Protein AF-A0A7C4H815-F1 (afdb_monomer_lite)

Sequence (99 aa):
MNENGYLRAKRILWILKDHFPIPSLSDICRDPFKVLVRTIISQSTSETNTERAFNNLLNKIHVTLKNLAKAEIKDIEDALRIAGLHRNKQLFSRSSQKL

Foldseek 3Di:
DDPVVVVVVVVVVVVCVVPPPPPPCPCCVVDVQSVVQLVVLVVQAPNVLSVQLSVQCCVQQNRDPVSVLVDDQVSNLVSSVSSVPNPDDSPPPPPDPPD

Structure (mmCIF, N/CA/C/O backbone):
data_AF-A0A7C4H815-F1
#
_entry.id   AF-A0A7C4H815-F1
#
loop_
_atom_site.group_PDB
_atom_site.id
_atom_site.type_symbol
_atom_site.label_atom_id
_atom_site.label_alt_id
_atom_site.label_comp_id
_atom_site.label_asym_id
_atom_site.label_entity_id
_atom_site.label_seq_id
_atom_site.pdbx_PDB_ins_code
_atom_site.Cartn_x
_atom_site.Cartn_y
_atom_site.Cartn_z
_atom_site.occupancy
_atom_site.B_iso_or_equiv
_atom_site.auth_seq_id
_atom_site.auth_comp_id
_atom_site.auth_asym_id
_atom_site.auth_atom_id
_atom_site.pdbx_PDB_model_num
ATOM 1 N N . MET A 1 1 ? 1.403 12.221 -33.724 1.00 60.66 1 MET A N 1
ATOM 2 C CA . MET A 1 1 ? 2.466 11.337 -33.187 1.00 60.66 1 MET A CA 1
ATOM 3 C 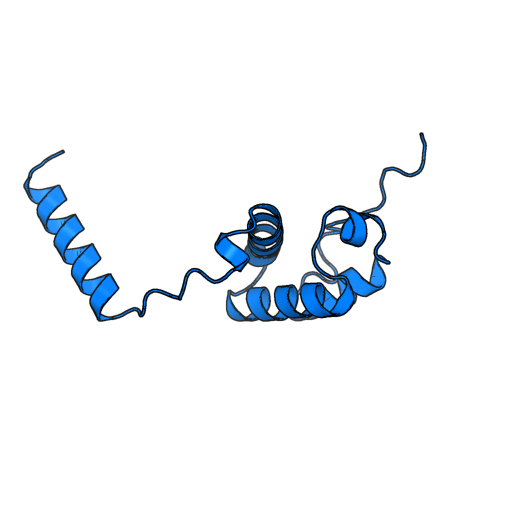C . MET A 1 1 ? 3.277 10.832 -34.368 1.00 60.66 1 MET A C 1
ATOM 5 O O . MET A 1 1 ? 2.667 10.439 -35.350 1.00 60.66 1 MET A O 1
ATOM 9 N N . ASN A 1 2 ? 4.606 10.896 -34.323 1.00 80.19 2 ASN A N 1
ATOM 10 C CA . ASN A 1 2 ? 5.458 10.362 -35.391 1.00 80.19 2 ASN A CA 1
ATOM 11 C C . ASN A 1 2 ? 5.413 8.818 -35.388 1.00 80.19 2 ASN A C 1
ATOM 13 O O . ASN A 1 2 ? 5.448 8.204 -34.321 1.00 80.19 2 ASN A O 1
ATOM 17 N N . GLU A 1 3 ? 5.351 8.177 -36.559 1.00 76.12 3 GLU A N 1
ATOM 18 C CA . GLU A 1 3 ? 5.321 6.702 -36.671 1.00 76.12 3 GLU A CA 1
ATOM 19 C C . GLU A 1 3 ? 6.498 6.044 -35.941 1.00 76.12 3 GLU A C 1
ATOM 21 O O . GLU A 1 3 ? 6.347 5.033 -35.255 1.00 76.12 3 GLU A O 1
ATOM 26 N N . ASN A 1 4 ? 7.665 6.687 -35.997 1.00 86.62 4 ASN A N 1
ATOM 27 C CA . ASN A 1 4 ? 8.880 6.204 -35.354 1.00 86.62 4 ASN A CA 1
ATOM 28 C C . ASN A 1 4 ? 8.769 6.189 -33.811 1.00 86.62 4 ASN A C 1
ATOM 30 O O . ASN A 1 4 ? 9.245 5.267 -33.146 1.00 86.62 4 ASN A O 1
ATOM 34 N N . GLY A 1 5 ? 8.070 7.167 -33.220 1.00 88.56 5 GLY A N 1
ATOM 35 C CA . GLY A 1 5 ? 7.810 7.207 -31.778 1.00 88.56 5 GLY A CA 1
ATOM 36 C C . GLY A 1 5 ? 6.836 6.119 -31.329 1.00 88.56 5 GLY A C 1
ATOM 37 O O . GLY A 1 5 ? 7.044 5.494 -30.289 1.00 88.56 5 GLY A O 1
ATOM 38 N N . TYR A 1 6 ? 5.815 5.834 -32.140 1.00 91.81 6 TYR A N 1
ATOM 39 C CA . TYR A 1 6 ? 4.865 4.752 -31.880 1.00 91.81 6 TYR A CA 1
ATOM 40 C C . TYR A 1 6 ? 5.541 3.373 -31.880 1.00 91.81 6 TYR A C 1
ATOM 42 O O . TYR A 1 6 ? 5.347 2.591 -30.947 1.00 91.81 6 TYR A O 1
ATOM 50 N N . LEU A 1 7 ? 6.378 3.087 -32.885 1.00 95.56 7 LEU A N 1
ATOM 51 C CA . LEU A 1 7 ? 7.110 1.820 -32.978 1.00 95.56 7 LEU A CA 1
ATOM 52 C C . LEU A 1 7 ? 8.067 1.630 -31.796 1.00 95.56 7 LEU A C 1
ATOM 54 O O . LEU A 1 7 ? 8.127 0.546 -31.209 1.00 95.56 7 LEU A O 1
ATOM 58 N N . ARG A 1 8 ? 8.757 2.701 -31.383 1.00 94.25 8 ARG A N 1
ATOM 59 C CA . ARG A 1 8 ? 9.623 2.684 -30.200 1.00 94.25 8 ARG A CA 1
ATOM 60 C C . ARG A 1 8 ? 8.833 2.413 -28.919 1.00 94.25 8 ARG A C 1
ATOM 62 O O . ARG A 1 8 ? 9.237 1.553 -28.140 1.00 94.25 8 ARG A O 1
ATOM 69 N N . ALA A 1 9 ? 7.701 3.088 -28.715 1.00 94.56 9 ALA A N 1
ATOM 70 C CA . ALA A 1 9 ? 6.840 2.873 -27.552 1.00 94.56 9 ALA A CA 1
ATOM 71 C C . ALA A 1 9 ? 6.301 1.434 -27.494 1.00 94.56 9 ALA A C 1
ATOM 73 O O . ALA A 1 9 ? 6.330 0.808 -26.435 1.00 94.56 9 ALA A O 1
ATOM 74 N N . LYS A 1 10 ? 5.889 0.869 -28.638 1.00 95.50 10 LYS A N 1
ATOM 75 C CA . LYS A 1 10 ? 5.473 -0.538 -28.741 1.00 95.50 10 LYS A CA 1
ATOM 76 C C . LYS A 1 10 ? 6.585 -1.504 -28.346 1.00 95.50 10 LYS A C 1
ATOM 78 O O . LYS A 1 10 ? 6.329 -2.449 -27.606 1.00 95.50 10 LYS A O 1
ATOM 83 N N . ARG A 1 11 ? 7.814 -1.262 -28.811 1.00 96.12 11 ARG A N 1
ATOM 84 C CA . ARG A 1 11 ? 8.965 -2.109 -28.475 1.00 96.12 11 ARG A CA 1
ATOM 85 C C . ARG A 1 11 ? 9.319 -2.030 -26.992 1.00 96.12 11 ARG A C 1
ATOM 87 O O . ARG A 1 11 ? 9.565 -3.066 -26.387 1.00 96.12 11 ARG A O 1
ATOM 94 N N . ILE A 1 12 ? 9.280 -0.834 -26.403 1.00 95.00 12 ILE A N 1
ATOM 95 C CA . ILE A 1 12 ? 9.467 -0.646 -24.956 1.00 95.00 12 ILE A CA 1
ATOM 96 C C . ILE A 1 12 ? 8.399 -1.423 -24.180 1.00 95.00 12 ILE A C 1
ATOM 98 O O . ILE A 1 12 ? 8.738 -2.192 -23.288 1.00 95.00 12 ILE A O 1
ATOM 102 N N . LEU A 1 13 ? 7.122 -1.277 -24.547 1.00 92.12 13 LEU A N 1
ATOM 103 C CA . LEU A 1 13 ? 6.029 -1.992 -23.888 1.00 92.12 13 LEU A CA 1
ATOM 104 C C . LEU A 1 13 ? 6.200 -3.514 -23.974 1.00 92.12 13 LEU A C 1
ATOM 106 O O . LEU A 1 13 ? 5.919 -4.209 -23.003 1.00 92.12 13 LEU A O 1
ATOM 110 N N . TRP A 1 14 ? 6.648 -4.028 -25.121 1.00 94.44 14 TRP A N 1
ATOM 111 C CA . TRP A 1 14 ? 6.894 -5.457 -25.306 1.00 94.44 14 TRP A CA 1
ATOM 112 C C . TRP A 1 14 ? 8.004 -5.970 -24.380 1.00 94.44 14 TRP A C 1
ATOM 114 O O . TRP A 1 14 ? 7.769 -6.925 -23.650 1.00 94.44 14 TRP A O 1
ATOM 124 N N . ILE A 1 15 ? 9.149 -5.278 -24.322 1.00 94.88 15 ILE A N 1
ATOM 125 C CA . ILE A 1 15 ? 10.260 -5.616 -23.412 1.00 94.88 15 ILE A CA 1
ATOM 126 C C . ILE A 1 15 ? 9.787 -5.597 -21.952 1.00 94.88 15 ILE A C 1
ATOM 128 O O . ILE A 1 15 ? 10.084 -6.509 -21.187 1.00 94.88 15 ILE A O 1
ATOM 132 N N . LEU A 1 16 ? 9.016 -4.580 -21.555 1.00 92.12 16 LEU A N 1
ATOM 133 C CA . LEU A 1 16 ? 8.504 -4.490 -20.187 1.00 92.12 16 LEU A CA 1
ATOM 134 C C . LEU A 1 16 ? 7.568 -5.656 -19.841 1.00 92.12 16 LEU A C 1
ATOM 136 O O . LEU A 1 16 ? 7.666 -6.198 -18.748 1.00 92.12 16 LEU A O 1
ATOM 140 N N . LYS A 1 17 ? 6.680 -6.055 -20.758 1.00 87.94 17 LYS A N 1
ATOM 141 C CA . LYS A 1 17 ? 5.762 -7.185 -20.540 1.00 87.94 17 LYS A CA 1
ATOM 142 C C . LYS A 1 17 ? 6.471 -8.537 -20.472 1.00 87.94 17 LYS A C 1
ATOM 144 O O . LYS A 1 17 ? 5.971 -9.427 -19.796 1.00 87.94 17 LYS A O 1
ATOM 149 N N . ASP A 1 18 ? 7.580 -8.685 -21.190 1.00 91.06 18 ASP A N 1
ATOM 150 C CA . ASP A 1 18 ? 8.378 -9.913 -21.210 1.00 91.06 18 ASP A CA 1
ATOM 151 C C . ASP A 1 18 ? 9.170 -10.098 -19.904 1.00 91.06 18 ASP A C 1
ATOM 153 O O . ASP A 1 18 ? 9.198 -11.184 -19.332 1.00 91.06 18 ASP A O 1
ATOM 157 N N . HIS A 1 19 ? 9.751 -9.013 -19.379 1.00 90.94 19 HIS A N 1
ATOM 158 C CA . HIS A 1 19 ? 10.613 -9.073 -18.194 1.00 90.94 19 HIS A CA 1
ATOM 159 C C . HIS A 1 19 ? 9.894 -8.870 -16.858 1.00 90.94 19 HIS A C 1
ATOM 161 O O . HIS A 1 19 ? 10.380 -9.349 -15.832 1.00 90.94 19 HIS A O 1
ATOM 167 N N . PHE A 1 20 ? 8.774 -8.146 -16.836 1.00 82.94 20 PHE A N 1
ATOM 168 C CA . PHE A 1 20 ? 8.046 -7.855 -15.605 1.00 82.94 20 PHE A CA 1
ATOM 169 C C . PHE A 1 20 ? 6.693 -8.567 -15.624 1.00 82.94 20 PHE A C 1
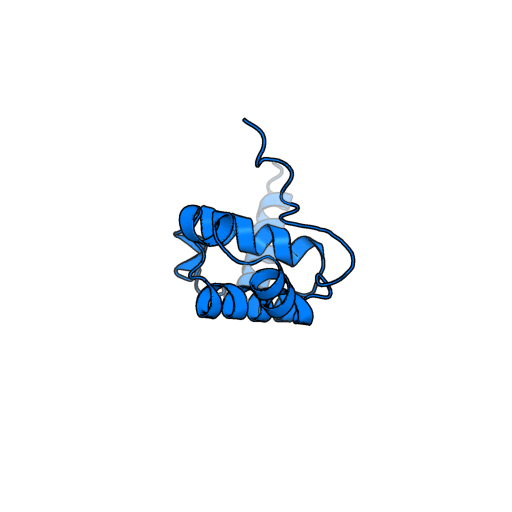ATOM 171 O O . PHE A 1 20 ? 5.837 -8.209 -16.440 1.00 82.94 20 PHE A O 1
ATOM 178 N N . PRO A 1 21 ? 6.455 -9.543 -14.722 1.00 74.69 21 PRO A N 1
ATOM 179 C CA . PRO A 1 21 ? 5.132 -10.127 -14.592 1.00 74.69 21 PRO A CA 1
ATOM 180 C C . PRO A 1 21 ? 4.160 -9.002 -14.257 1.00 74.69 21 PRO A C 1
ATOM 182 O O . PRO A 1 21 ? 4.376 -8.242 -13.311 1.00 74.69 21 PRO A O 1
ATOM 185 N N . ILE A 1 22 ? 3.099 -8.873 -15.054 1.00 68.75 22 ILE A N 1
ATOM 186 C CA . ILE A 1 22 ? 2.035 -7.923 -14.751 1.00 68.75 22 ILE A CA 1
ATOM 187 C C . ILE A 1 22 ? 1.434 -8.401 -13.427 1.00 68.75 22 ILE A C 1
ATOM 189 O O . ILE A 1 22 ? 0.889 -9.510 -13.398 1.00 68.75 22 ILE A O 1
ATOM 193 N N . PRO A 1 23 ? 1.553 -7.629 -12.330 1.00 65.38 23 PRO A N 1
ATOM 194 C CA . PRO A 1 23 ? 0.947 -8.036 -11.078 1.00 65.38 23 PRO A CA 1
ATOM 195 C C . PRO A 1 23 ? -0.541 -8.224 -11.343 1.00 65.38 23 PRO A C 1
ATOM 197 O O . PRO A 1 23 ? -1.159 -7.400 -12.024 1.00 65.38 23 PRO A O 1
ATOM 200 N N . SER A 1 24 ? -1.120 -9.317 -10.837 1.00 63.09 24 SER A N 1
ATOM 201 C CA . SER A 1 24 ? -2.571 -9.450 -10.847 1.00 63.09 24 SER A CA 1
ATOM 202 C C . SER A 1 24 ? -3.114 -8.178 -10.211 1.00 63.09 24 SER A C 1
ATOM 204 O O . SER A 1 24 ? -2.766 -7.891 -9.062 1.00 63.09 24 SER A O 1
ATOM 206 N N . LEU A 1 25 ? -3.884 -7.397 -10.971 1.00 57.56 25 LEU A N 1
ATOM 207 C CA . LEU A 1 25 ? -4.617 -6.248 -10.456 1.00 57.56 25 LEU A CA 1
ATOM 208 C C . LEU A 1 25 ? -5.595 -6.825 -9.434 1.00 57.56 25 LEU A C 1
ATOM 210 O O . LEU A 1 25 ? -6.685 -7.271 -9.786 1.00 57.56 25 LEU A O 1
ATOM 214 N N . SER A 1 26 ? -5.113 -6.971 -8.203 1.00 62.41 26 SER A N 1
ATOM 215 C CA . SER A 1 26 ? -5.773 -7.691 -7.126 1.00 62.41 26 SER A CA 1
ATOM 216 C C . SER A 1 26 ? -7.106 -7.020 -6.818 1.00 62.41 26 SER A C 1
ATOM 218 O O . SER A 1 26 ? -7.389 -5.920 -7.299 1.00 62.41 26 SER A O 1
ATOM 220 N N . ASP A 1 27 ? -7.933 -7.631 -5.972 1.00 61.62 27 ASP A N 1
ATOM 221 C CA . ASP A 1 27 ? -9.195 -7.017 -5.538 1.00 61.62 27 ASP A CA 1
ATOM 222 C C . ASP A 1 27 ? -9.013 -5.603 -4.947 1.00 61.62 27 ASP A C 1
ATOM 224 O O . ASP A 1 27 ? -9.960 -4.821 -4.911 1.00 61.62 27 ASP A O 1
ATOM 228 N N . ILE A 1 28 ? -7.785 -5.226 -4.567 1.00 64.88 28 ILE A N 1
ATOM 229 C CA . ILE A 1 28 ? -7.410 -3.856 -4.206 1.00 64.88 28 ILE A CA 1
ATOM 230 C C . ILE A 1 28 ? -7.715 -2.880 -5.348 1.00 64.88 28 ILE A C 1
ATOM 232 O O . ILE A 1 28 ? -8.330 -1.854 -5.095 1.00 64.88 28 ILE A O 1
ATOM 236 N N . CYS A 1 29 ? -7.354 -3.193 -6.598 1.00 67.69 29 CYS A N 1
ATOM 237 C CA . CYS A 1 29 ? -7.622 -2.332 -7.757 1.00 67.69 29 CYS A CA 1
ATOM 238 C C . CYS A 1 29 ? -9.121 -2.177 -8.065 1.00 67.69 29 CYS A C 1
ATOM 240 O O . CYS A 1 29 ? -9.490 -1.259 -8.795 1.00 67.69 29 CYS A O 1
ATOM 242 N N . ARG A 1 30 ? -9.982 -3.051 -7.524 1.00 80.94 30 ARG A N 1
ATOM 243 C CA . ARG A 1 30 ? -11.443 -2.985 -7.695 1.00 80.94 30 ARG A CA 1
ATOM 244 C C . ARG A 1 30 ? -12.135 -2.090 -6.668 1.00 80.94 30 ARG A C 1
ATOM 246 O O . ARG A 1 30 ? -13.292 -1.739 -6.872 1.00 80.94 30 ARG A O 1
ATOM 253 N N . ASP A 1 31 ? -11.448 -1.713 -5.592 1.00 87.31 31 ASP A N 1
ATOM 254 C CA . ASP A 1 31 ? -11.977 -0.865 -4.524 1.00 87.31 31 ASP A CA 1
ATOM 255 C C . ASP A 1 31 ? -11.228 0.483 -4.513 1.00 87.31 31 ASP A C 1
ATOM 257 O O . ASP A 1 31 ? -10.123 0.573 -3.967 1.00 87.31 31 ASP A O 1
ATOM 261 N N . PRO A 1 32 ? -11.806 1.553 -5.099 1.00 89.06 32 PRO A N 1
ATOM 262 C CA . PRO A 1 32 ? -11.151 2.857 -5.205 1.00 89.06 32 PRO A CA 1
ATOM 263 C C . PRO A 1 32 ? -10.704 3.442 -3.861 1.00 89.06 32 PRO A C 1
ATOM 265 O O . PRO A 1 32 ? -9.705 4.159 -3.806 1.00 89.06 32 PRO A O 1
ATOM 268 N N . PHE A 1 33 ? -11.408 3.130 -2.767 1.00 89.31 33 PHE A N 1
ATOM 269 C CA . PHE A 1 33 ? -11.027 3.602 -1.439 1.00 89.31 33 PHE A CA 1
ATOM 270 C C . PHE A 1 33 ? -9.773 2.880 -0.940 1.00 89.31 33 PHE A C 1
ATOM 272 O O . PHE A 1 33 ? -8.836 3.520 -0.462 1.00 89.31 33 PHE A O 1
ATOM 279 N N . LYS A 1 34 ? -9.707 1.556 -1.107 1.00 89.69 34 LYS A N 1
ATOM 280 C CA . LYS A 1 34 ? -8.498 0.780 -0.796 1.00 89.69 34 LYS A CA 1
ATOM 281 C C . LYS A 1 34 ? -7.309 1.198 -1.656 1.00 89.69 34 LYS A C 1
ATOM 283 O O . LYS A 1 34 ? -6.205 1.306 -1.121 1.00 89.69 34 LYS A O 1
ATOM 288 N N . VAL A 1 35 ? -7.530 1.490 -2.942 1.00 90.88 35 VAL A N 1
ATOM 289 C CA . VAL A 1 35 ? -6.499 2.077 -3.815 1.00 90.88 35 VAL A CA 1
ATOM 290 C C . VAL A 1 35 ? -5.995 3.389 -3.225 1.00 90.88 35 VAL A C 1
ATOM 292 O O . VAL A 1 35 ? -4.793 3.524 -3.023 1.00 90.88 35 VAL A O 1
ATOM 295 N N . LEU A 1 36 ? -6.892 4.319 -2.881 1.00 91.19 36 LEU A N 1
ATOM 296 C CA . LEU A 1 36 ? -6.516 5.616 -2.317 1.00 91.19 36 LEU A CA 1
ATOM 297 C C . LEU A 1 36 ? -5.685 5.467 -1.035 1.00 91.19 36 LEU A C 1
ATOM 299 O O . LEU A 1 36 ? -4.630 6.088 -0.914 1.00 91.19 36 LEU A O 1
ATOM 303 N N . VAL A 1 37 ? -6.117 4.619 -0.099 1.00 89.50 37 VAL A N 1
ATOM 304 C CA . VAL A 1 37 ? -5.378 4.365 1.148 1.00 89.50 37 VAL A CA 1
ATOM 305 C C . VAL A 1 37 ? -3.982 3.810 0.851 1.00 89.50 37 VAL A C 1
ATOM 307 O O . VAL A 1 37 ? -2.998 4.307 1.397 1.00 89.50 37 VAL A O 1
ATOM 310 N N . ARG A 1 38 ? -3.864 2.831 -0.056 1.00 90.31 38 ARG A N 1
ATOM 311 C CA . ARG A 1 38 ? -2.569 2.262 -0.464 1.00 90.31 38 ARG A CA 1
ATOM 312 C C . ARG A 1 38 ? -1.662 3.306 -1.119 1.00 90.31 38 ARG A C 1
ATOM 314 O O . ARG A 1 38 ? -0.479 3.366 -0.795 1.00 90.31 38 ARG A O 1
ATOM 321 N N . THR A 1 39 ? -2.215 4.152 -1.988 1.00 90.56 39 THR A N 1
ATOM 322 C CA . THR A 1 39 ? -1.491 5.252 -2.639 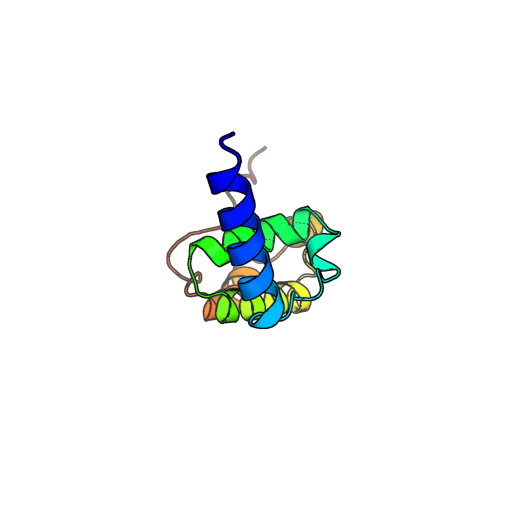1.00 90.56 39 THR A CA 1
ATOM 323 C C . THR A 1 39 ? -0.982 6.275 -1.629 1.00 90.56 39 THR A C 1
ATOM 325 O O . THR A 1 39 ? 0.134 6.765 -1.762 1.00 90.56 39 THR A O 1
ATOM 328 N N . ILE A 1 40 ? -1.765 6.602 -0.601 1.00 88.38 40 ILE A N 1
ATOM 329 C CA . ILE A 1 40 ? -1.328 7.531 0.448 1.00 88.38 40 ILE A CA 1
ATOM 330 C C . ILE A 1 40 ? -0.135 6.950 1.223 1.00 88.38 40 ILE A C 1
ATOM 332 O O . ILE A 1 40 ? 0.835 7.662 1.482 1.00 88.38 40 ILE A O 1
ATOM 336 N N . ILE A 1 41 ? -0.167 5.655 1.550 1.00 89.50 41 ILE A N 1
ATOM 337 C CA . ILE A 1 41 ? 0.936 4.977 2.249 1.00 89.50 41 ILE A CA 1
ATOM 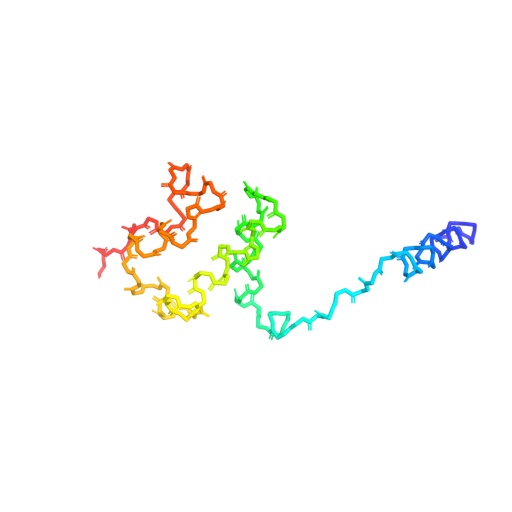338 C C . ILE A 1 41 ? 2.209 4.980 1.383 1.00 89.50 41 ILE A C 1
ATOM 340 O O . ILE A 1 41 ? 3.292 5.310 1.878 1.00 89.50 41 ILE A O 1
ATOM 344 N N . SER A 1 42 ? 2.081 4.688 0.083 1.00 89.50 42 SER A N 1
ATOM 345 C CA . SER A 1 42 ? 3.220 4.549 -0.836 1.00 89.50 42 SER A CA 1
ATOM 346 C C . SER A 1 42 ? 4.019 5.828 -1.060 1.00 89.50 42 SER A C 1
ATOM 348 O O . SER A 1 42 ? 5.186 5.759 -1.430 1.00 89.50 42 SER A O 1
ATOM 350 N N . GLN A 1 43 ? 3.444 7.005 -0.799 1.00 83.75 43 GLN A N 1
ATOM 351 C CA . GLN A 1 43 ? 4.152 8.288 -0.929 1.00 83.75 43 GLN A CA 1
ATOM 352 C C . GLN A 1 43 ? 5.352 8.433 0.020 1.00 83.75 43 GLN A C 1
ATOM 354 O O . GLN A 1 43 ? 6.147 9.357 -0.128 1.00 83.75 43 GLN A O 1
ATOM 359 N N . SER A 1 44 ? 5.464 7.563 1.022 1.00 77.88 44 SER A N 1
ATOM 360 C CA . SER A 1 44 ? 6.418 7.710 2.124 1.00 77.88 44 SER A CA 1
ATOM 361 C C . SER A 1 44 ? 7.375 6.531 2.292 1.00 77.88 44 SER A C 1
ATOM 363 O O . SER A 1 44 ? 8.242 6.579 3.164 1.00 77.88 44 SER A O 1
ATOM 365 N N . THR A 1 45 ? 7.224 5.461 1.502 1.00 86.19 45 THR A N 1
ATOM 366 C CA . THR A 1 45 ? 7.941 4.202 1.738 1.00 86.19 45 THR A CA 1
ATOM 367 C C . THR A 1 45 ? 8.028 3.324 0.483 1.00 86.19 45 THR A C 1
ATOM 369 O O . THR A 1 45 ? 7.453 3.645 -0.553 1.00 86.19 45 THR A O 1
ATOM 372 N N . SER A 1 46 ? 8.761 2.210 0.555 1.00 90.06 46 SER A N 1
ATOM 373 C CA . SER A 1 46 ? 8.890 1.255 -0.557 1.00 90.06 46 SER A CA 1
ATOM 374 C C . SER A 1 46 ? 7.598 0.466 -0.808 1.00 90.06 46 SER A C 1
ATOM 376 O O . SER A 1 46 ? 6.752 0.333 0.076 1.00 90.06 46 SER A O 1
ATOM 378 N N . GLU A 1 47 ? 7.450 -0.128 -1.995 1.00 88.44 47 GLU A N 1
ATOM 379 C CA . GLU A 1 47 ? 6.279 -0.956 -2.327 1.00 88.44 47 GLU A CA 1
ATOM 380 C C . GLU A 1 47 ? 6.099 -2.128 -1.346 1.00 88.44 47 GLU A C 1
ATOM 382 O O . GLU A 1 47 ? 5.000 -2.368 -0.853 1.00 88.44 47 GLU A O 1
ATOM 387 N N . THR A 1 48 ? 7.192 -2.795 -0.962 1.00 89.50 48 THR A N 1
ATOM 388 C CA . THR A 1 48 ? 7.168 -3.879 0.034 1.00 89.50 48 THR A CA 1
ATOM 389 C C . THR A 1 48 ? 6.654 -3.405 1.394 1.00 89.50 48 THR A C 1
ATOM 391 O O . THR A 1 48 ? 5.882 -4.101 2.053 1.00 89.50 48 THR A O 1
ATOM 394 N N . ASN A 1 49 ? 7.056 -2.212 1.835 1.00 91.50 49 ASN A N 1
ATOM 395 C CA . ASN A 1 49 ? 6.583 -1.656 3.101 1.00 91.50 49 ASN A CA 1
ATOM 396 C C . ASN A 1 49 ? 5.138 -1.162 3.000 1.00 91.50 49 ASN A C 1
ATOM 398 O O . ASN A 1 49 ? 4.387 -1.283 3.966 1.00 91.50 49 ASN A O 1
ATOM 402 N N . THR A 1 50 ? 4.744 -0.656 1.832 1.00 91.25 50 THR A N 1
ATOM 403 C CA . THR A 1 50 ? 3.373 -0.241 1.524 1.00 91.25 50 THR A CA 1
ATOM 404 C C . THR A 1 50 ? 2.429 -1.426 1.609 1.00 91.25 50 THR A C 1
ATOM 406 O O . THR A 1 50 ? 1.418 -1.354 2.302 1.00 91.25 50 THR A O 1
ATOM 409 N N . GLU A 1 51 ? 2.776 -2.535 0.957 1.00 90.88 51 GLU A N 1
ATOM 410 C CA . GLU A 1 51 ? 2.004 -3.773 0.998 1.00 90.88 51 GLU A CA 1
ATOM 411 C C . GLU A 1 51 ? 1.860 -4.291 2.433 1.00 90.88 51 GLU A C 1
ATOM 413 O O . GLU A 1 51 ? 0.748 -4.553 2.888 1.00 90.88 51 GLU A O 1
ATOM 418 N N . ARG A 1 52 ? 2.964 -4.366 3.186 1.00 92.44 52 ARG A N 1
ATOM 419 C CA . ARG A 1 52 ? 2.938 -4.823 4.583 1.00 92.44 52 ARG A CA 1
ATOM 420 C C . ARG A 1 52 ? 2.084 -3.921 5.476 1.00 92.44 52 ARG A C 1
ATOM 422 O O . ARG A 1 52 ? 1.266 -4.427 6.239 1.00 92.44 52 ARG A O 1
ATOM 429 N N . ALA A 1 53 ? 2.235 -2.602 5.373 1.00 92.56 53 ALA A N 1
ATOM 430 C CA . ALA A 1 53 ? 1.450 -1.650 6.157 1.00 92.56 53 ALA A CA 1
ATOM 431 C C . ALA A 1 53 ? -0.044 -1.690 5.793 1.00 92.56 53 ALA A C 1
ATOM 433 O O . ALA A 1 53 ? -0.904 -1.660 6.673 1.00 92.56 53 ALA A O 1
ATOM 434 N N . PHE A 1 54 ? -0.360 -1.815 4.503 1.00 92.00 54 PHE A N 1
ATOM 435 C CA . PHE A 1 54 ? -1.733 -1.942 4.029 1.00 92.00 54 PHE A CA 1
ATOM 436 C C . PHE A 1 54 ? -2.388 -3.245 4.514 1.00 92.00 54 PHE A C 1
ATOM 438 O O . PHE A 1 54 ? -3.509 -3.212 5.017 1.00 92.00 54 PHE A O 1
ATOM 445 N N . ASN A 1 55 ? -1.675 -4.373 4.457 1.00 92.75 55 ASN A N 1
ATOM 446 C CA . ASN A 1 55 ? -2.159 -5.651 4.985 1.00 92.75 55 ASN A CA 1
ATOM 447 C C . ASN A 1 55 ? -2.368 -5.602 6.505 1.00 92.75 55 ASN A C 1
ATOM 449 O O . ASN A 1 55 ? -3.370 -6.112 7.006 1.00 92.75 55 ASN A O 1
ATOM 453 N N . ASN A 1 56 ? -1.488 -4.923 7.246 1.00 93.62 56 ASN A N 1
ATOM 454 C CA . ASN A 1 56 ? -1.689 -4.697 8.677 1.00 93.62 56 ASN A CA 1
ATOM 455 C C . ASN A 1 56 ? -2.971 -3.896 8.955 1.00 93.62 56 ASN A C 1
ATOM 457 O O . ASN A 1 56 ? -3.728 -4.259 9.853 1.00 93.62 56 ASN A O 1
ATOM 461 N N . LEU A 1 57 ? -3.237 -2.833 8.184 1.00 92.06 57 LEU A N 1
ATOM 462 C CA . LEU A 1 57 ? -4.466 -2.041 8.306 1.00 92.06 57 LEU A CA 1
ATOM 463 C C . LEU A 1 57 ? -5.714 -2.859 7.961 1.00 92.06 57 LEU A C 1
ATOM 465 O O . LEU A 1 57 ? -6.715 -2.781 8.676 1.00 92.06 57 LEU A O 1
ATOM 469 N N . LEU A 1 58 ? -5.659 -3.653 6.888 1.00 91.62 58 LEU A N 1
ATOM 470 C CA . LEU A 1 58 ? -6.744 -4.558 6.509 1.00 91.62 58 LEU A CA 1
ATOM 471 C C . LEU A 1 58 ? -7.086 -5.514 7.650 1.00 91.62 58 LEU A C 1
ATOM 473 O O . LEU A 1 58 ? -8.253 -5.604 8.022 1.00 91.62 58 LEU A O 1
ATOM 477 N N . ASN A 1 59 ? -6.074 -6.151 8.238 1.00 92.00 59 ASN A N 1
ATOM 478 C CA . ASN A 1 59 ? -6.261 -7.135 9.299 1.00 92.00 59 ASN A CA 1
ATOM 479 C C . ASN A 1 59 ? -6.716 -6.508 10.625 1.00 92.00 59 ASN A C 1
ATOM 481 O O . ASN A 1 59 ? -7.515 -7.110 11.336 1.00 92.00 59 ASN A O 1
ATOM 485 N N . LYS A 1 60 ? -6.227 -5.308 10.972 1.00 90.31 60 LYS A N 1
ATOM 486 C CA . LYS A 1 60 ? -6.575 -4.644 12.239 1.00 90.31 60 LYS A CA 1
ATOM 487 C C . LYS A 1 60 ? -7.969 -4.025 12.231 1.00 90.31 60 LYS A C 1
ATOM 489 O O . LYS A 1 60 ? -8.709 -4.201 13.192 1.00 90.31 60 LYS A O 1
ATOM 494 N N . ILE A 1 61 ? -8.325 -3.276 11.185 1.00 88.06 61 ILE A N 1
ATOM 495 C CA . ILE A 1 61 ? -9.530 -2.427 11.215 1.00 88.06 61 ILE A CA 1
ATOM 496 C C . ILE A 1 61 ? -10.488 -2.650 10.047 1.00 88.06 61 ILE A C 1
ATOM 498 O O . ILE A 1 61 ? -11.550 -2.038 10.037 1.00 88.06 61 ILE A O 1
ATOM 502 N N . HIS A 1 62 ? -10.165 -3.524 9.088 1.00 87.19 62 HIS A N 1
ATOM 503 C CA . HIS A 1 62 ? -10.911 -3.696 7.835 1.00 87.19 62 HIS A CA 1
ATOM 504 C C . HIS A 1 62 ? -11.094 -2.358 7.101 1.00 87.19 62 HIS A C 1
ATOM 506 O O . HIS A 1 62 ? -12.040 -1.614 7.364 1.00 87.19 62 HIS A O 1
ATOM 512 N N . VAL A 1 63 ? -10.178 -2.049 6.173 1.00 84.25 63 VAL A N 1
ATOM 513 C CA . VAL A 1 63 ? -10.082 -0.749 5.479 1.00 84.25 63 VAL A CA 1
ATOM 514 C C . VAL A 1 63 ? -11.394 -0.384 4.772 1.00 84.25 63 VAL A C 1
ATOM 516 O O . VAL A 1 63 ? -11.646 -0.762 3.631 1.00 84.25 63 VAL A O 1
ATOM 519 N N . THR A 1 64 ? -12.218 0.381 5.483 1.00 88.62 64 THR A N 1
ATOM 520 C CA . THR A 1 64 ? -13.474 0.994 5.049 1.00 88.62 64 THR A CA 1
ATOM 521 C C . THR A 1 64 ? -13.543 2.391 5.657 1.00 88.62 64 THR A C 1
ATOM 523 O O . THR A 1 64 ? -13.001 2.617 6.739 1.00 88.62 64 THR A O 1
ATOM 526 N N . LEU A 1 65 ? -14.240 3.326 5.005 1.00 85.69 65 LEU A N 1
ATOM 527 C CA . LEU A 1 65 ? -14.419 4.699 5.507 1.00 85.69 65 LEU A CA 1
ATOM 528 C C . LEU A 1 65 ? -14.896 4.733 6.966 1.00 85.69 65 LEU A C 1
ATOM 530 O O . LEU A 1 65 ? -14.324 5.427 7.803 1.00 85.69 65 LEU A O 1
ATOM 534 N N . LYS A 1 66 ? -15.929 3.942 7.277 1.00 88.44 66 LYS A N 1
ATOM 535 C CA . LYS A 1 66 ? -16.558 3.907 8.602 1.00 88.44 66 LYS A CA 1
ATOM 536 C C . LYS A 1 66 ? -15.608 3.398 9.680 1.00 88.44 66 LYS A C 1
ATOM 538 O O . LYS A 1 66 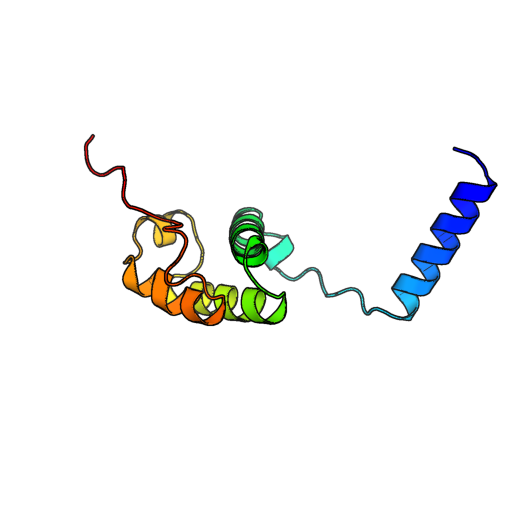? -15.564 3.983 10.759 1.00 88.44 66 LYS A O 1
ATOM 543 N N . ASN A 1 67 ? -14.882 2.315 9.412 1.00 89.44 67 ASN A N 1
ATOM 544 C CA . ASN A 1 67 ? -13.982 1.749 10.412 1.00 89.44 67 ASN A CA 1
ATOM 545 C C . ASN A 1 67 ? -12.764 2.634 10.610 1.00 89.44 67 ASN A C 1
ATOM 547 O O . ASN A 1 67 ? -12.323 2.812 11.734 1.00 89.44 67 ASN A O 1
ATOM 551 N N . LEU A 1 68 ? -12.272 3.248 9.538 1.00 86.56 68 LEU A N 1
ATOM 552 C CA . LEU A 1 68 ? -11.108 4.112 9.603 1.00 86.56 68 LEU A CA 1
ATOM 553 C C . LEU A 1 68 ? -11.406 5.418 10.358 1.00 86.56 68 LEU A C 1
ATOM 555 O O . LEU A 1 68 ? -10.588 5.855 11.156 1.00 86.56 68 LEU A O 1
ATOM 559 N N . ALA A 1 69 ? -12.615 5.972 10.215 1.00 86.62 69 ALA A N 1
ATOM 560 C CA . ALA A 1 69 ? -13.078 7.115 11.008 1.00 86.62 69 ALA A CA 1
ATOM 561 C C . ALA A 1 69 ? -13.290 6.799 12.504 1.00 86.62 69 ALA A C 1
ATOM 563 O O . ALA A 1 69 ? -13.308 7.710 13.331 1.00 86.62 69 ALA A O 1
ATOM 564 N N . LYS A 1 70 ? -13.494 5.522 12.852 1.00 88.50 70 LYS A N 1
ATOM 565 C CA . LYS A 1 70 ? -13.740 5.058 14.228 1.00 88.50 70 LYS A CA 1
ATOM 566 C C . LYS A 1 70 ? -12.530 4.394 14.879 1.00 88.50 70 LYS A C 1
ATOM 568 O O . LYS A 1 70 ? -12.583 4.125 16.074 1.00 88.50 70 LYS A O 1
ATOM 573 N N . ALA A 1 71 ? -11.498 4.081 14.104 1.00 88.81 71 ALA A N 1
ATOM 574 C CA . ALA A 1 71 ? -10.328 3.369 14.577 1.00 88.81 71 ALA A CA 1
ATOM 575 C C . ALA A 1 71 ? -9.556 4.213 15.592 1.00 88.81 71 ALA A C 1
ATOM 577 O O . ALA A 1 71 ? -9.420 5.430 15.446 1.00 88.81 71 ALA A O 1
ATOM 578 N N . GLU A 1 72 ? -9.023 3.545 16.610 1.00 88.94 72 GLU A N 1
ATOM 579 C CA . GLU A 1 72 ? -8.104 4.179 17.541 1.00 88.94 72 GLU A CA 1
ATOM 580 C C . GLU A 1 72 ? -6.827 4.583 16.803 1.00 88.94 72 GLU A C 1
ATOM 582 O O . GLU A 1 72 ? -6.275 3.818 16.009 1.00 88.94 72 GLU A O 1
ATOM 587 N N . ILE A 1 73 ? -6.331 5.792 17.084 1.00 85.81 73 ILE A N 1
ATOM 588 C CA . ILE A 1 73 ? -5.135 6.339 16.420 1.00 85.81 73 ILE A CA 1
ATOM 589 C C . ILE A 1 73 ? -3.957 5.370 16.571 1.00 85.81 73 ILE A C 1
ATOM 591 O O . ILE A 1 73 ? -3.248 5.101 15.603 1.00 85.81 73 ILE A O 1
ATOM 595 N N . LYS A 1 74 ? -3.812 4.775 17.759 1.00 86.44 74 LYS A N 1
ATOM 596 C CA . LYS A 1 74 ? -2.764 3.799 18.062 1.00 86.44 74 LYS A CA 1
ATOM 597 C C . LYS A 1 74 ? -2.819 2.569 17.153 1.00 86.44 74 LYS A C 1
ATOM 599 O O . LYS A 1 74 ? -1.778 2.086 16.723 1.00 86.44 74 LYS A O 1
ATOM 604 N N . ASP A 1 75 ? -4.012 2.079 16.812 1.00 89.00 75 ASP A N 1
ATOM 605 C CA . ASP A 1 75 ? -4.143 0.925 15.918 1.00 89.00 75 ASP A CA 1
ATOM 606 C C . ASP A 1 75 ? -3.685 1.243 14.497 1.00 89.00 75 ASP A C 1
ATOM 608 O O . ASP A 1 75 ? -3.059 0.402 13.846 1.00 89.00 75 ASP A O 1
ATOM 612 N N . ILE A 1 76 ? -3.954 2.467 14.039 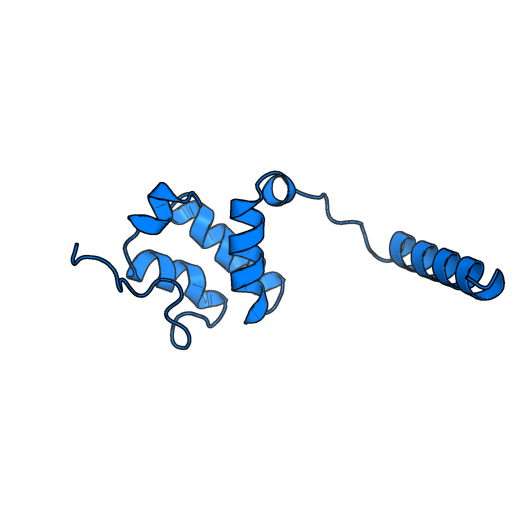1.00 87.81 76 ILE A N 1
ATOM 613 C CA . ILE A 1 76 ? -3.481 2.961 12.748 1.00 87.81 76 ILE A CA 1
ATOM 614 C C . ILE A 1 76 ? -1.957 3.142 12.777 1.00 87.81 76 ILE A C 1
ATOM 616 O O . ILE A 1 76 ? -1.269 2.678 11.868 1.00 87.81 76 ILE A O 1
ATOM 620 N N . GLU A 1 77 ? -1.410 3.773 13.817 1.00 87.31 77 GLU A N 1
ATOM 621 C CA . GLU A 1 77 ? 0.035 3.982 13.977 1.00 87.31 77 GLU A CA 1
ATOM 622 C C . GLU A 1 77 ? 0.809 2.661 14.025 1.00 87.31 77 GLU A C 1
ATOM 624 O O . GLU A 1 77 ? 1.816 2.509 13.328 1.00 87.31 77 GLU A O 1
ATOM 629 N N . ASP A 1 78 ? 0.309 1.681 14.782 1.00 89.19 78 ASP A N 1
ATOM 630 C CA . ASP A 1 78 ? 0.896 0.346 14.875 1.00 89.19 78 ASP A CA 1
ATOM 631 C C . ASP A 1 78 ? 0.903 -0.356 13.512 1.00 89.19 78 ASP A C 1
ATOM 633 O O . ASP A 1 78 ? 1.913 -0.951 13.122 1.00 89.19 78 ASP A O 1
ATOM 637 N N . ALA A 1 79 ? -0.198 -0.258 12.757 1.00 90.44 79 ALA A N 1
ATOM 638 C CA . ALA A 1 79 ? -0.293 -0.841 11.421 1.00 90.44 79 ALA A CA 1
ATOM 639 C C . ALA A 1 79 ? 0.696 -0.198 10.433 1.00 90.44 79 ALA A C 1
ATOM 641 O O . ALA A 1 79 ? 1.318 -0.893 9.623 1.00 90.44 79 ALA A O 1
ATOM 642 N N . LEU A 1 80 ? 0.875 1.121 10.540 1.00 90.12 80 LEU A N 1
ATOM 643 C CA . LEU A 1 80 ? 1.727 1.934 9.674 1.00 90.12 80 LEU A CA 1
ATOM 644 C C . LEU A 1 80 ? 3.199 1.988 10.116 1.00 90.12 80 LEU A C 1
ATOM 646 O O . LEU A 1 80 ? 4.039 2.555 9.411 1.00 90.12 80 LEU A O 1
ATOM 650 N N . ARG A 1 81 ? 3.557 1.380 11.253 1.00 88.88 81 ARG A N 1
ATOM 651 C CA . ARG A 1 81 ? 4.911 1.454 11.823 1.00 88.88 81 ARG A CA 1
ATOM 652 C C . ARG A 1 81 ? 5.997 0.983 10.862 1.00 88.88 81 ARG A C 1
ATOM 654 O O . ARG A 1 81 ? 7.030 1.642 10.750 1.00 88.88 81 ARG A O 1
ATOM 661 N N . ILE A 1 82 ? 5.734 -0.096 10.123 1.00 89.00 82 ILE A N 1
ATOM 662 C CA . ILE A 1 82 ? 6.668 -0.667 9.139 1.00 89.00 82 ILE A CA 1
ATOM 663 C C . ILE A 1 82 ? 6.903 0.238 7.922 1.00 89.00 82 ILE A C 1
ATOM 665 O O . ILE A 1 82 ? 7.955 0.162 7.296 1.00 89.00 82 ILE A O 1
ATOM 669 N N . ALA A 1 83 ? 5.964 1.138 7.624 1.00 84.88 83 ALA A N 1
ATOM 670 C CA . ALA A 1 83 ? 6.117 2.139 6.574 1.00 84.88 83 ALA A CA 1
ATOM 671 C C . ALA A 1 83 ? 6.962 3.347 7.018 1.00 84.88 83 ALA A C 1
ATOM 673 O O . ALA A 1 83 ? 7.200 4.244 6.219 1.00 84.88 83 ALA A O 1
ATOM 674 N N . GLY A 1 84 ? 7.415 3.405 8.279 1.00 76.81 84 GLY A N 1
ATOM 675 C CA . GLY A 1 84 ? 8.104 4.582 8.825 1.00 76.81 84 GLY A CA 1
ATOM 676 C C . GLY A 1 84 ? 7.162 5.757 9.121 1.00 76.81 84 GLY A C 1
ATOM 677 O O . GLY A 1 84 ? 7.611 6.836 9.496 1.00 76.81 84 GLY A O 1
ATOM 678 N N . LEU A 1 85 ? 5.848 5.537 9.010 1.00 69.19 85 LEU A N 1
ATOM 679 C CA . LEU A 1 85 ? 4.811 6.564 9.130 1.00 69.19 85 LEU A CA 1
ATOM 680 C C . LEU A 1 85 ? 4.373 6.857 10.573 1.00 69.19 85 LEU A C 1
ATOM 682 O O . LEU A 1 85 ? 3.673 7.834 10.807 1.00 69.19 85 LEU A O 1
ATOM 686 N N . HIS A 1 86 ? 4.829 6.068 11.546 1.00 62.66 86 HIS A N 1
ATOM 687 C CA . HIS A 1 86 ? 4.442 6.178 12.958 1.00 62.66 86 HIS A CA 1
ATOM 688 C C . HIS A 1 86 ? 4.849 7.487 13.667 1.00 62.66 86 HIS A C 1
ATOM 690 O O . HIS A 1 86 ? 4.427 7.698 14.797 1.00 62.66 86 HIS A O 1
ATOM 696 N N . ARG A 1 87 ? 5.698 8.344 13.072 1.00 54.69 87 ARG A N 1
ATOM 697 C CA . ARG A 1 87 ? 6.192 9.574 13.735 1.00 54.69 87 ARG A CA 1
ATOM 698 C C . ARG A 1 87 ? 6.064 10.873 12.937 1.00 54.69 87 ARG A C 1
ATOM 700 O O . ARG A 1 87 ? 6.048 11.925 13.561 1.00 54.69 87 ARG A O 1
ATOM 707 N N . ASN A 1 88 ? 5.965 10.838 11.603 1.00 51.56 88 ASN A N 1
ATOM 708 C CA . ASN A 1 88 ? 6.216 12.046 10.793 1.00 51.56 88 ASN A CA 1
ATOM 709 C C . ASN A 1 88 ? 5.027 12.633 10.025 1.00 51.56 88 ASN A C 1
ATOM 711 O O . ASN A 1 88 ? 5.146 13.747 9.525 1.00 51.56 88 ASN A O 1
ATOM 715 N N . LYS A 1 89 ? 3.870 11.973 9.951 1.00 50.72 89 LYS A N 1
ATOM 716 C CA . LYS A 1 89 ? 2.645 12.599 9.431 1.00 50.72 89 LYS A CA 1
ATOM 717 C C . LYS A 1 89 ? 1.451 12.018 10.167 1.00 50.72 89 LYS A C 1
ATOM 719 O O . LYS A 1 89 ? 1.164 10.834 10.033 1.00 50.72 89 LYS A O 1
ATOM 724 N N . GLN A 1 90 ? 0.746 12.856 10.923 1.00 52.22 90 GLN A N 1
ATOM 725 C CA . GLN A 1 90 ? -0.559 12.506 11.472 1.00 52.22 90 GLN A CA 1
ATOM 726 C C . GLN A 1 90 ? -1.546 12.376 10.300 1.00 52.22 90 GLN A C 1
ATOM 728 O O . GLN A 1 90 ? -2.184 13.345 9.905 1.00 52.22 90 GLN A O 1
ATOM 733 N N . LEU A 1 91 ? -1.618 11.190 9.692 1.00 51.78 91 LEU A N 1
ATOM 734 C CA . LEU A 1 91 ? -2.492 10.902 8.547 1.00 51.78 91 LEU A CA 1
ATOM 735 C C . LEU A 1 91 ? -3.981 11.059 8.888 1.00 51.78 91 LEU A C 1
ATOM 737 O O . LEU A 1 91 ? -4.785 11.351 8.011 1.00 51.78 91 LEU A O 1
ATOM 741 N N . PHE A 1 92 ? -4.325 10.892 10.166 1.00 54.81 92 PHE A N 1
ATOM 742 C CA . PHE A 1 92 ? -5.691 10.928 10.680 1.00 54.81 92 PHE A CA 1
ATOM 743 C C . PHE A 1 92 ? -5.758 11.696 12.002 1.00 54.81 92 PHE A C 1
ATOM 745 O O . PHE A 1 92 ? -6.360 11.228 12.969 1.00 54.81 92 PHE A O 1
ATOM 752 N N . SER A 1 93 ? -5.093 12.854 12.088 1.00 46.72 93 SER A N 1
ATOM 753 C CA . SER A 1 93 ? -5.283 13.729 13.246 1.00 46.72 93 SER A CA 1
ATOM 754 C C . SER A 1 93 ? -6.778 14.028 13.400 1.00 46.72 93 SER A C 1
ATOM 756 O O . SER A 1 93 ? -7.440 14.479 12.467 1.00 46.72 93 SER A O 1
ATOM 758 N N . ARG A 1 94 ? -7.345 13.704 14.570 1.00 47.28 94 ARG A N 1
ATOM 759 C CA . ARG A 1 94 ? -8.749 13.981 14.914 1.00 47.28 94 ARG A CA 1
ATOM 760 C C . ARG A 1 94 ? -8.941 15.493 15.061 1.00 47.28 94 ARG A C 1
ATOM 762 O O . ARG A 1 94 ? -9.019 16.002 16.171 1.00 47.28 94 ARG A O 1
ATOM 769 N N . SER A 1 95 ? -9.026 16.224 13.958 1.00 39.59 95 SER A N 1
ATOM 770 C CA . SER A 1 95 ? -9.330 17.660 13.948 1.00 39.59 95 SER A CA 1
ATOM 771 C C . SER A 1 95 ? -10.814 17.963 13.698 1.00 39.59 95 SER A C 1
ATOM 773 O O . SER A 1 95 ? -11.159 19.076 13.317 1.00 39.59 95 SER A O 1
ATOM 775 N N . SER A 1 96 ? -11.734 17.022 13.953 1.00 44.62 96 SER A N 1
ATOM 776 C CA . SER A 1 96 ? -13.184 17.294 13.926 1.00 44.62 96 SER A CA 1
ATOM 777 C C . SER A 1 96 ? -13.982 16.368 14.856 1.00 44.62 96 SER A C 1
ATOM 779 O O . SER A 1 96 ? -14.681 15.459 14.426 1.00 44.62 96 SER A O 1
ATOM 781 N N . GLN A 1 97 ? -13.880 16.620 16.161 1.00 36.56 97 GLN A N 1
ATOM 782 C CA . GLN A 1 97 ? -14.952 16.356 17.134 1.00 36.56 97 GLN A CA 1
ATOM 783 C C . GLN A 1 97 ? -15.231 17.661 17.893 1.00 36.56 97 GLN A C 1
ATOM 785 O O . GLN A 1 97 ? -14.961 17.779 19.081 1.00 36.56 97 GLN A O 1
ATOM 790 N N . LYS A 1 98 ? -15.690 18.677 17.159 1.00 33.84 98 LYS A N 1
ATOM 791 C CA . LYS A 1 98 ? -16.387 19.863 17.678 1.00 33.84 98 LYS A CA 1
ATOM 792 C C . LYS A 1 98 ? -17.271 20.414 16.561 1.00 33.84 98 LYS A C 1
ATOM 794 O O . LYS A 1 98 ? -16.916 21.411 15.945 1.00 33.84 98 LYS A O 1
ATOM 799 N N . LEU A 1 99 ? -18.368 19.722 16.280 1.00 33.91 99 LEU A N 1
ATOM 800 C CA . LEU A 1 99 ? -19.600 20.285 15.728 1.00 33.91 99 LEU A CA 1
ATOM 801 C C . LEU A 1 99 ? -20.758 19.521 16.366 1.00 33.91 99 LEU A C 1
ATOM 803 O O . LEU A 1 99 ? -20.636 18.276 16.440 1.00 33.91 99 LEU A O 1
#

Radius of gyration: 18.46 Å; chains: 1; bounding box: 30×30×55 Å

pLDDT: mean 80.5, std 16.2, range [33.84, 96.12]

Secondary structure (DSSP, 8-state):
--HHHHHHHHHHHHHHHHHS------HHHH-HHHHHHHHHHHTTS-HHHHHHHHHHHHHHH-S-HHHHHHS-HHHHHHHHGGGTTTTT--TT-------